Protein AF-A0A969HEK9-F1 (afdb_monomer_lite)

Radius of gyration: 22.17 Å; chains: 1; bounding box: 67×35×51 Å

Foldseek 3Di:
DDDADPVRVVVCVVPDDPPFDWDWDQDPVRDTDTDRPPDPPDQDFLVRCLVVPVVVQQPPKDFLVVLQVVLCVVLVHRDDSVVVVVCVVLVLWAFPQDDVPTTITRVSSSNSLSVLVSVVCVVVVNDCVPPDQADSNNGGDDDPCVVVVVVVVVVVVVVVVD

pLDDT: mean 80.6, std 15.95, range [41.06, 97.0]

Sequence (162 aa):
MPIVSLDQTKNLLTNLPTGVRIELTKLPSGEVAVLPVTTQEMPKTKAQIIAEEFANLTDKSISLSEASRKYSKELGVKIPHANFSRWATAGIIEVKGNDGFRLLVREADVAYCAKIYKEKFEQHGGNLRGVTLFDADGNPYQMKYPDLAERKRESRRRKKQN

Secondary structure (DSSP, 8-state):
-PPPPHHHHHHHHHS--TT--EEEEE-TTS-EEEEE----PPPPPHHHHHHHH-GGGTT-EEEHHHHHHHHHHHHSS---HHHHHHHHHTTSS-EEEEETTEEEEEHHHHHHHHHHHHHHHHHTTT--TT---B-TTSSBPPPS-HHHHHHHHHHHHHTTT-

Structure (mmCIF, N/CA/C/O backbone):
data_AF-A0A969HEK9-F1
#
_entry.id   AF-A0A969HEK9-F1
#
loop_
_atom_site.group_PDB
_atom_site.id
_atom_site.type_symbol
_atom_site.label_atom_id
_atom_site.label_alt_id
_atom_site.label_comp_id
_atom_site.label_asym_id
_atom_site.label_entity_id
_atom_site.label_seq_id
_atom_site.pdbx_PDB_ins_code
_atom_site.Cartn_x
_atom_site.Cartn_y
_atom_site.Cartn_z
_atom_site.occupancy
_atom_site.B_iso_or_equiv
_atom_site.auth_seq_id
_atom_site.auth_comp_id
_atom_site.auth_asym_id
_atom_site.auth_atom_id
_atom_site.pdbx_PDB_model_num
ATOM 1 N N . MET A 1 1 ? -46.241 -8.052 7.320 1.00 42.50 1 MET A N 1
ATOM 2 C CA . MET A 1 1 ? -44.921 -8.195 7.971 1.00 42.50 1 MET A CA 1
ATOM 3 C C . MET A 1 1 ? -44.906 -9.527 8.701 1.00 42.50 1 MET A C 1
ATOM 5 O O . MET A 1 1 ? -45.914 -9.822 9.334 1.00 42.50 1 MET A O 1
ATOM 9 N N . PRO A 1 2 ? -43.867 -10.364 8.560 1.00 41.06 2 PRO A N 1
ATOM 10 C CA . PRO A 1 2 ? -43.821 -11.647 9.252 1.00 41.06 2 PRO A CA 1
ATOM 11 C C . PRO A 1 2 ? -43.614 -11.416 10.754 1.00 41.06 2 PRO A C 1
ATOM 13 O O . PRO A 1 2 ? -42.650 -10.770 11.158 1.00 41.06 2 PRO A O 1
ATOM 16 N N . ILE A 1 3 ? -44.544 -11.915 11.566 1.00 49.56 3 ILE A N 1
ATOM 17 C CA . ILE A 1 3 ? -44.463 -11.896 13.029 1.00 49.56 3 ILE A CA 1
ATOM 18 C C . ILE A 1 3 ? -43.655 -13.130 13.433 1.00 49.56 3 ILE A C 1
ATOM 20 O O . ILE A 1 3 ? -44.044 -14.256 13.129 1.00 49.56 3 ILE A O 1
ATOM 24 N N . VAL A 1 4 ? -42.501 -12.911 14.055 1.00 54.31 4 VAL A N 1
ATOM 25 C CA . VAL A 1 4 ? -41.553 -13.967 14.432 1.00 54.31 4 VAL A CA 1
ATOM 26 C C . VAL A 1 4 ? -41.858 -14.393 15.871 1.00 54.31 4 VAL A C 1
ATOM 28 O O . VAL A 1 4 ? -41.984 -13.540 16.748 1.00 54.31 4 VAL A O 1
ATOM 31 N N . SER A 1 5 ? -42.016 -15.694 16.130 1.00 62.66 5 SER A N 1
ATOM 32 C CA . SER A 1 5 ? -42.373 -16.198 17.466 1.00 62.66 5 SER A CA 1
ATOM 33 C C . SER A 1 5 ? -41.217 -16.067 18.472 1.00 62.66 5 SER A C 1
ATOM 35 O O . SER A 1 5 ? -40.050 -15.928 18.101 1.00 62.66 5 SER A O 1
ATOM 37 N N . LEU A 1 6 ? -41.519 -16.136 19.772 1.00 58.75 6 LEU A N 1
ATOM 38 C CA . LEU A 1 6 ? -40.533 -15.959 20.850 1.00 58.75 6 LEU A CA 1
ATOM 39 C C . LEU A 1 6 ? -39.444 -17.057 20.874 1.00 58.75 6 LEU A C 1
ATOM 41 O O . LEU A 1 6 ? -38.309 -16.813 21.280 1.00 58.75 6 LEU A O 1
ATOM 45 N N . ASP A 1 7 ? -39.764 -18.255 20.384 1.00 60.00 7 ASP A N 1
ATOM 46 C CA . ASP A 1 7 ? -38.784 -19.335 20.214 1.00 60.00 7 ASP A CA 1
ATOM 47 C C . ASP A 1 7 ? -37.915 -19.137 18.966 1.00 60.00 7 ASP A C 1
ATOM 49 O O . ASP A 1 7 ? -36.728 -19.472 18.964 1.00 60.00 7 ASP A O 1
ATOM 53 N N . GLN A 1 8 ? -38.468 -18.520 17.919 1.00 57.06 8 GLN A N 1
ATOM 54 C CA . GLN A 1 8 ? -37.704 -18.137 16.734 1.00 57.06 8 GLN A CA 1
ATOM 55 C C . GLN A 1 8 ? -36.714 -17.007 17.051 1.00 57.06 8 GLN A C 1
ATOM 57 O O . GLN A 1 8 ? -35.578 -17.052 16.584 1.00 57.06 8 GLN A O 1
ATOM 62 N N . THR A 1 9 ? -37.078 -16.037 17.897 1.00 60.94 9 THR A N 1
ATOM 63 C CA . THR A 1 9 ? -36.147 -14.979 18.330 1.00 60.94 9 THR A CA 1
ATOM 64 C C . THR A 1 9 ? -35.043 -15.505 19.242 1.00 60.94 9 THR A C 1
ATOM 66 O O . THR A 1 9 ? -33.894 -15.101 19.074 1.00 60.94 9 THR A O 1
ATOM 69 N N . LYS A 1 10 ? -35.331 -16.459 20.141 1.00 61.56 10 LYS A N 1
ATOM 70 C CA . LYS A 1 10 ? -34.284 -17.148 20.918 1.00 61.56 10 LYS A CA 1
ATOM 71 C C . LYS A 1 10 ? -33.286 -17.868 20.015 1.00 61.56 10 LYS A C 1
ATOM 73 O O . LYS A 1 10 ? -32.091 -17.677 20.199 1.00 61.56 10 LYS A O 1
ATOM 78 N N . ASN A 1 11 ? -33.763 -18.621 19.020 1.00 62.88 11 ASN A N 1
ATOM 79 C CA . ASN A 1 11 ? -32.894 -19.305 18.057 1.00 62.88 11 ASN A CA 1
ATOM 80 C C . ASN A 1 11 ? -32.101 -18.345 17.160 1.00 62.88 11 ASN A C 1
ATOM 82 O O . ASN A 1 11 ? -30.969 -18.653 16.794 1.00 62.88 11 ASN A O 1
ATOM 86 N N . LEU A 1 12 ? -32.657 -17.183 16.808 1.00 64.38 12 LEU A N 1
ATOM 87 C CA . LEU A 1 12 ? -31.913 -16.145 16.094 1.00 64.38 12 LEU A CA 1
ATOM 88 C C . LEU A 1 12 ? -30.808 -15.561 16.979 1.00 64.38 12 LEU A C 1
ATOM 90 O O . LEU A 1 12 ? -29.678 -15.441 16.526 1.00 64.38 12 LEU A O 1
ATOM 94 N N . LEU A 1 13 ? -31.101 -15.259 18.247 1.00 63.00 13 LEU A N 1
ATOM 95 C CA . LEU A 1 13 ? -30.125 -14.687 19.176 1.00 63.00 13 LEU A CA 1
ATOM 96 C C . LEU A 1 13 ? -28.987 -15.654 19.529 1.00 63.00 13 LEU A C 1
ATOM 98 O O . LEU A 1 13 ? -27.848 -15.216 19.676 1.00 63.00 13 LEU A O 1
ATOM 102 N N . THR A 1 14 ? -29.272 -16.952 19.654 1.00 63.31 14 THR A N 1
ATOM 103 C CA . THR A 1 14 ? -28.265 -17.969 20.000 1.00 63.31 14 THR A CA 1
ATOM 104 C C . THR A 1 14 ? -27.385 -18.388 18.825 1.00 63.31 14 THR A C 1
ATOM 106 O O . THR A 1 14 ? -26.252 -18.799 19.055 1.00 63.31 14 THR A O 1
ATOM 109 N N . ASN A 1 15 ? -27.865 -18.254 17.583 1.00 66.75 15 ASN A N 1
ATOM 110 C CA . ASN A 1 15 ? -27.113 -18.606 16.371 1.00 66.75 15 ASN A CA 1
ATOM 111 C C . ASN A 1 15 ? -26.508 -17.393 15.643 1.00 66.75 15 ASN A C 1
ATOM 113 O O . ASN A 1 15 ? -25.994 -17.538 14.532 1.00 66.75 15 ASN A O 1
ATOM 117 N N . LEU A 1 16 ? -26.559 -16.195 16.234 1.00 63.97 16 LEU A N 1
ATOM 118 C CA . LEU A 1 16 ? -25.894 -15.027 15.661 1.00 63.97 16 LEU A CA 1
ATOM 119 C C . LEU A 1 16 ? -24.372 -15.249 15.653 1.00 63.97 16 LEU A C 1
ATOM 121 O O . LEU A 1 16 ? -23.786 -15.518 16.706 1.00 63.97 16 LEU A O 1
ATOM 125 N N . PRO A 1 17 ? -23.704 -15.091 14.495 1.00 58.25 17 PRO A N 1
ATOM 126 C CA . PRO A 1 17 ? -22.254 -15.086 14.442 1.00 58.25 17 PRO A CA 1
ATOM 127 C C . PRO A 1 17 ? -21.698 -14.011 15.376 1.00 58.25 17 PRO A C 1
ATOM 129 O O . PRO A 1 17 ? -22.213 -12.890 15.451 1.00 58.25 17 PRO A O 1
ATOM 132 N N . THR A 1 18 ? -20.620 -14.340 16.081 1.00 54.47 18 THR A N 1
ATOM 133 C CA . THR A 1 18 ? -19.982 -13.426 17.027 1.00 54.47 18 THR A CA 1
ATOM 134 C C . THR A 1 18 ? -19.576 -12.129 16.319 1.00 54.47 18 THR A C 1
ATOM 136 O O . THR A 1 18 ? -18.687 -12.138 15.472 1.00 54.47 18 THR A O 1
ATOM 139 N N . GLY A 1 19 ? -20.211 -11.006 16.677 1.00 52.75 19 GLY A N 1
ATOM 140 C CA . GLY A 1 19 ? -19.928 -9.682 16.103 1.00 52.75 19 GLY A CA 1
ATOM 141 C C . GLY A 1 19 ? -21.021 -9.096 15.202 1.00 52.75 19 GLY A C 1
ATOM 142 O O . GLY A 1 19 ? -20.880 -7.953 14.770 1.00 52.75 19 GLY A O 1
ATOM 143 N N . VAL A 1 20 ? -22.118 -9.817 14.951 1.00 54.84 20 VAL A N 1
ATOM 144 C CA . VAL A 1 20 ? -23.266 -9.271 14.211 1.00 54.84 20 VAL A CA 1
ATOM 145 C C . VAL A 1 20 ? -24.049 -8.290 15.086 1.00 54.84 20 VAL A C 1
ATOM 147 O O . VAL A 1 20 ? -24.396 -8.589 16.230 1.00 54.84 20 VAL A O 1
ATOM 150 N N . ARG A 1 21 ? -24.322 -7.099 14.544 1.00 55.97 21 ARG A N 1
ATOM 151 C CA . ARG A 1 21 ? -25.180 -6.090 15.172 1.00 55.97 21 ARG A CA 1
ATOM 152 C C . ARG A 1 21 ? -26.609 -6.248 14.674 1.00 55.97 21 ARG A C 1
ATOM 154 O O . ARG A 1 21 ? -26.845 -6.418 13.482 1.00 55.97 21 ARG A O 1
ATOM 161 N N . ILE A 1 22 ? -27.546 -6.141 15.601 1.00 61.94 22 ILE A N 1
ATOM 162 C CA . ILE A 1 22 ? -28.975 -6.070 15.324 1.00 61.94 22 ILE A CA 1
ATOM 163 C C . ILE A 1 22 ? -29.493 -4.740 15.855 1.00 61.94 22 ILE A C 1
ATOM 165 O O . ILE A 1 22 ? -29.136 -4.331 16.962 1.00 61.94 22 ILE A O 1
ATOM 169 N N . GLU A 1 23 ? -30.310 -4.060 15.062 1.00 57.19 23 GLU A N 1
ATOM 170 C CA . GLU A 1 23 ? -31.044 -2.895 15.536 1.00 57.19 23 GLU A CA 1
ATOM 171 C C . GLU A 1 23 ? -32.376 -3.358 16.113 1.00 57.19 23 GLU A C 1
ATOM 173 O O . GLU A 1 23 ? -33.120 -4.120 15.491 1.00 57.19 23 GLU A O 1
ATOM 178 N N . LEU A 1 24 ? -32.642 -2.917 17.341 1.00 56.81 24 LEU A N 1
ATOM 179 C CA . LEU A 1 24 ? -33.881 -3.191 18.050 1.00 56.81 24 LEU A CA 1
ATOM 180 C C . LEU A 1 24 ? -34.716 -1.919 18.037 1.00 56.81 24 LEU A C 1
ATOM 182 O O . LEU A 1 24 ? -34.364 -0.932 18.684 1.00 56.81 24 LEU A O 1
ATOM 186 N N . THR A 1 25 ? -35.830 -1.942 17.313 1.00 61.28 25 THR A N 1
ATOM 187 C CA . THR A 1 25 ? -36.779 -0.827 17.294 1.00 61.28 25 THR A CA 1
ATOM 188 C C . THR A 1 25 ? -38.031 -1.226 18.057 1.00 61.28 25 THR A C 1
ATOM 190 O O . THR A 1 25 ? -38.615 -2.282 17.811 1.00 61.28 25 THR A O 1
ATOM 193 N N . LYS A 1 26 ? -38.449 -0.384 19.006 1.00 60.72 26 LYS A N 1
ATOM 194 C CA . LYS A 1 26 ? -39.669 -0.610 19.783 1.00 60.72 26 LYS A CA 1
ATOM 195 C C . LYS A 1 26 ? -40.860 -0.031 19.022 1.00 60.72 26 LYS A C 1
ATOM 197 O O . LYS A 1 26 ? -40.884 1.163 18.733 1.00 60.72 26 LYS A O 1
ATOM 202 N N . LEU A 1 27 ? -41.824 -0.878 18.682 1.00 71.19 27 LEU A N 1
ATOM 203 C CA . LEU A 1 27 ? -43.059 -0.479 18.017 1.00 71.19 27 LEU A CA 1
ATOM 204 C C . LEU A 1 27 ? -44.023 0.178 19.024 1.00 71.19 27 LEU A C 1
ATOM 206 O O . LEU A 1 27 ? -43.959 -0.121 20.221 1.00 71.19 27 LEU A O 1
ATOM 210 N N . PRO A 1 28 ? -44.962 1.030 18.564 1.00 65.69 28 PRO A N 1
ATOM 211 C CA . PRO A 1 28 ? -45.976 1.650 19.424 1.00 65.69 28 PRO A CA 1
ATOM 212 C C . PRO A 1 28 ? -46.871 0.630 20.147 1.00 65.69 28 PRO A C 1
ATOM 214 O O . PRO A 1 28 ? -47.432 0.936 21.193 1.00 65.69 28 PRO A O 1
ATOM 217 N N . SER A 1 29 ? -46.973 -0.590 19.608 1.00 69.19 29 SER A N 1
ATOM 218 C CA . SER A 1 29 ? -47.684 -1.732 20.194 1.00 69.19 29 SER A CA 1
ATOM 219 C C . SER A 1 29 ? -46.958 -2.382 21.38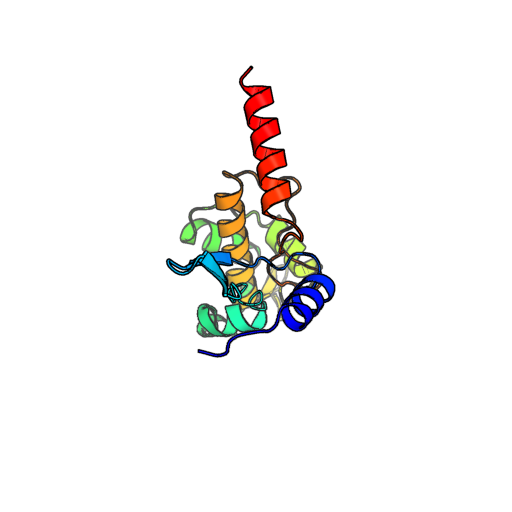0 1.00 69.19 29 SER A C 1
ATOM 221 O O . SER A 1 29 ? -47.505 -3.281 22.009 1.00 69.19 29 SER A O 1
ATOM 223 N N . GLY A 1 30 ? -45.729 -1.958 21.699 1.00 65.62 30 GLY A N 1
ATOM 224 C CA . GLY A 1 30 ? -44.897 -2.559 22.746 1.00 65.62 30 GLY A CA 1
ATOM 225 C C . GLY A 1 30 ? -44.039 -3.739 22.277 1.00 65.62 30 GLY A C 1
ATOM 226 O O . GLY A 1 30 ? -43.203 -4.215 23.044 1.00 65.62 30 GLY A O 1
ATOM 227 N N . GLU A 1 31 ? -44.190 -4.170 21.024 1.00 62.72 31 GLU A N 1
ATOM 228 C CA . GLU A 1 31 ? -43.376 -5.215 20.397 1.00 62.72 31 GLU A CA 1
ATOM 229 C C . GLU A 1 31 ? -41.982 -4.695 20.000 1.00 62.72 31 GLU A C 1
ATOM 231 O O . GLU A 1 31 ? -41.779 -3.499 19.773 1.00 62.72 31 GLU A O 1
ATOM 236 N N . VAL A 1 32 ? -41.001 -5.598 19.913 1.00 60.72 32 VAL A N 1
ATOM 237 C CA . VAL A 1 32 ? -39.626 -5.279 19.497 1.00 60.72 32 VAL A CA 1
ATOM 238 C C . VAL A 1 32 ? -39.380 -5.876 18.116 1.00 60.72 32 VAL A C 1
ATOM 240 O O . VAL A 1 32 ? -39.367 -7.095 17.960 1.00 60.72 32 VAL A O 1
ATOM 243 N N . ALA A 1 33 ? -39.166 -5.018 17.121 1.00 57.88 33 ALA A N 1
ATOM 244 C CA . ALA A 1 33 ? -38.741 -5.429 15.792 1.00 57.88 33 ALA A CA 1
ATOM 245 C C . ALA A 1 33 ? -37.214 -5.551 15.755 1.00 57.88 33 ALA A C 1
ATOM 247 O O . ALA A 1 33 ? -36.498 -4.639 16.175 1.00 57.88 33 ALA A O 1
ATOM 248 N N . VAL A 1 34 ? -36.728 -6.684 15.246 1.00 55.72 34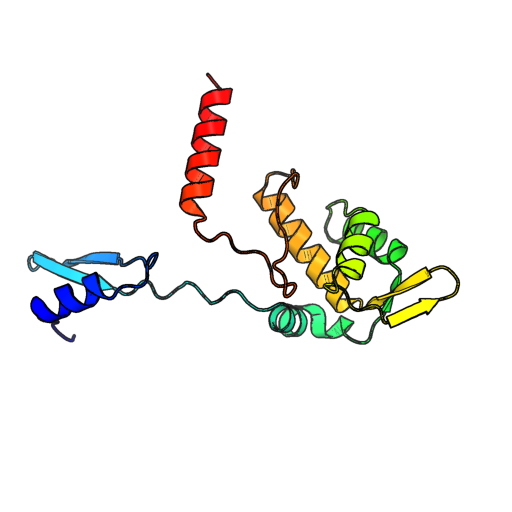 VAL A N 1
ATOM 249 C CA . VAL A 1 34 ? -35.307 -6.924 14.988 1.00 55.72 34 VAL A CA 1
ATOM 250 C C . VAL A 1 34 ? -35.065 -6.666 13.509 1.00 55.72 34 VAL A C 1
ATOM 252 O O . VAL A 1 34 ? -35.503 -7.451 12.667 1.00 55.72 34 VAL A O 1
ATOM 255 N N . LEU A 1 35 ? -34.388 -5.567 13.185 1.00 54.09 35 LEU A N 1
ATOM 256 C CA . LEU A 1 35 ? -33.932 -5.316 11.823 1.00 54.09 35 LEU A CA 1
ATOM 257 C C . LEU A 1 35 ? -32.511 -5.878 11.682 1.00 54.09 35 LEU A C 1
ATOM 259 O O . LEU A 1 35 ? -31.626 -5.508 12.466 1.00 54.09 35 LEU A O 1
ATOM 263 N N . PRO A 1 36 ? -32.256 -6.783 10.718 1.00 47.97 36 PRO A N 1
ATOM 264 C CA . PRO A 1 36 ? -30.890 -7.139 10.388 1.00 47.97 36 PRO A CA 1
ATOM 265 C C . PRO A 1 36 ? -30.212 -5.881 9.837 1.00 47.97 36 PRO A C 1
ATOM 267 O O . PRO A 1 36 ? -30.603 -5.369 8.790 1.00 47.97 36 PRO A O 1
ATOM 270 N N . VAL A 1 37 ? -29.199 -5.366 10.542 1.00 46.62 37 VAL A N 1
ATOM 271 C CA . VAL A 1 37 ? -28.313 -4.327 9.999 1.00 46.62 37 VAL A CA 1
ATOM 272 C C . VAL A 1 37 ? -27.426 -5.011 8.965 1.00 46.62 37 VAL A C 1
ATOM 274 O O . VAL A 1 37 ? -26.297 -5.424 9.230 1.00 46.62 37 VAL A O 1
ATOM 277 N N . THR A 1 38 ? -27.980 -5.231 7.778 1.00 49.66 38 THR A N 1
ATOM 278 C CA . THR A 1 38 ? -27.253 -5.782 6.640 1.00 49.66 38 THR A CA 1
ATOM 279 C C . THR A 1 38 ? -26.488 -4.650 5.979 1.00 49.66 38 THR A C 1
ATOM 281 O O . THR A 1 38 ? -26.930 -4.088 4.986 1.00 49.66 38 THR A O 1
ATOM 284 N N . THR A 1 39 ? -25.358 -4.253 6.556 1.00 45.22 39 THR A N 1
ATOM 285 C CA . THR A 1 39 ? -24.339 -3.473 5.833 1.00 45.22 39 THR A CA 1
ATOM 286 C C . THR A 1 39 ? -22.999 -3.563 6.558 1.00 45.22 39 THR A C 1
ATOM 288 O O . THR A 1 39 ? -22.431 -2.591 7.042 1.00 45.22 39 THR A O 1
ATOM 291 N N . GLN A 1 40 ? -22.449 -4.771 6.629 1.00 50.31 40 GLN A N 1
ATOM 292 C CA . GLN A 1 40 ? -21.035 -4.876 6.292 1.00 50.31 40 GLN A CA 1
ATOM 293 C C . GLN A 1 40 ? -21.017 -5.349 4.847 1.00 50.31 40 GLN A C 1
ATOM 295 O O . GLN A 1 40 ? -21.132 -6.544 4.583 1.00 50.31 40 GLN A O 1
ATOM 300 N N . GLU A 1 41 ? -20.983 -4.400 3.906 1.00 55.31 41 GLU A N 1
ATOM 301 C CA . GLU A 1 41 ? -20.516 -4.715 2.557 1.00 55.31 41 GLU A CA 1
ATOM 302 C C . GLU A 1 41 ? -19.210 -5.487 2.737 1.00 55.31 41 GLU A C 1
ATOM 304 O O . GLU A 1 41 ? -18.319 -5.032 3.464 1.00 55.31 41 GLU A O 1
ATOM 309 N N . MET A 1 42 ? -19.136 -6.701 2.188 1.00 59.38 42 MET A N 1
ATOM 310 C CA . MET A 1 42 ? -17.917 -7.490 2.308 1.00 59.38 42 MET A CA 1
ATOM 311 C C . MET A 1 42 ? -16.737 -6.626 1.844 1.00 59.38 42 MET A C 1
ATOM 313 O O . MET A 1 42 ? -16.895 -5.891 0.864 1.00 59.38 42 MET A O 1
ATOM 317 N N . PRO A 1 43 ? -15.575 -6.673 2.525 1.00 68.81 43 PRO A N 1
ATOM 318 C CA . PRO A 1 43 ? -14.384 -5.982 2.054 1.00 68.81 43 PRO A CA 1
ATOM 319 C C . PRO A 1 43 ? -14.186 -6.250 0.567 1.00 68.81 43 PRO A C 1
ATOM 321 O O . PRO A 1 43 ? -14.023 -7.405 0.168 1.00 68.81 43 PRO A O 1
ATOM 324 N N . LYS A 1 44 ? -14.195 -5.186 -0.243 1.00 82.19 44 LYS A N 1
ATOM 325 C CA . LYS A 1 44 ? -13.842 -5.310 -1.654 1.00 82.19 44 LYS A CA 1
ATOM 326 C C . LYS A 1 44 ? -12.442 -5.898 -1.746 1.00 82.19 44 LYS A C 1
ATOM 328 O O . LYS A 1 44 ? -11.518 -5.444 -1.064 1.00 82.19 44 LYS A O 1
ATOM 333 N N . THR A 1 45 ? -12.292 -6.916 -2.580 1.00 87.81 45 THR A N 1
ATOM 334 C CA . THR A 1 45 ? -10.989 -7.545 -2.793 1.00 87.81 45 THR A CA 1
ATOM 335 C C . THR A 1 45 ? -10.079 -6.618 -3.594 1.00 87.81 45 THR A C 1
ATOM 337 O O . THR A 1 45 ? -10.546 -5.738 -4.324 1.00 87.81 45 THR A O 1
ATOM 340 N N . LYS A 1 46 ? -8.761 -6.837 -3.512 1.00 90.25 46 LYS A N 1
ATOM 341 C CA . LYS A 1 46 ? -7.759 -6.129 -4.323 1.00 90.25 46 LYS A CA 1
ATOM 342 C C . LYS A 1 46 ? -8.162 -6.112 -5.803 1.00 90.25 46 LYS A C 1
ATOM 344 O O . LYS A 1 46 ? -8.138 -5.063 -6.442 1.00 90.25 46 LYS A O 1
ATOM 349 N N . ALA A 1 47 ? -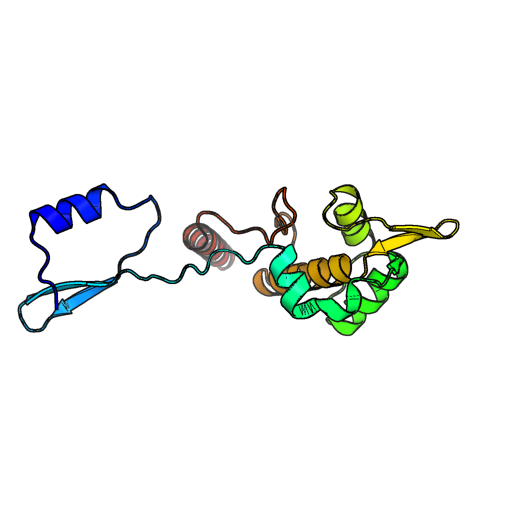8.554 -7.270 -6.336 1.00 88.50 47 ALA A N 1
ATOM 350 C CA . ALA A 1 47 ? -8.926 -7.420 -7.740 1.00 88.50 47 ALA A CA 1
ATOM 351 C C . ALA A 1 47 ? -10.148 -6.568 -8.119 1.00 88.50 47 ALA A C 1
ATOM 353 O O . ALA A 1 47 ? -10.137 -5.938 -9.173 1.00 88.50 47 ALA A O 1
ATOM 354 N N . GLN A 1 48 ? -11.165 -6.505 -7.252 1.00 89.44 48 GLN A N 1
ATOM 355 C CA . GLN A 1 48 ? -12.357 -5.680 -7.476 1.00 89.44 48 GLN A CA 1
ATOM 356 C C . GLN A 1 48 ? -12.009 -4.191 -7.498 1.00 89.44 48 GLN A C 1
ATOM 358 O O . GLN A 1 48 ? -12.377 -3.495 -8.437 1.00 89.44 48 GLN A O 1
ATOM 363 N N . ILE A 1 49 ? -11.229 -3.713 -6.522 1.00 89.62 49 ILE A N 1
ATOM 364 C CA . ILE A 1 49 ? -10.833 -2.297 -6.452 1.00 89.62 49 ILE A CA 1
ATOM 365 C C . ILE A 1 49 ? -10.005 -1.907 -7.685 1.00 89.62 49 ILE A C 1
ATOM 367 O O . ILE A 1 49 ? -10.210 -0.844 -8.267 1.00 89.62 49 ILE A O 1
ATOM 371 N N . ILE A 1 50 ? -9.093 -2.781 -8.120 1.00 90.81 50 ILE A N 1
ATOM 372 C CA . ILE A 1 50 ? -8.294 -2.545 -9.327 1.00 90.81 50 ILE A CA 1
ATOM 373 C C . ILE A 1 50 ? -9.165 -2.511 -10.583 1.00 90.81 50 ILE A C 1
ATOM 375 O O . ILE A 1 50 ? -8.966 -1.636 -11.422 1.00 90.81 50 ILE A O 1
ATOM 379 N N . ALA A 1 51 ? -10.118 -3.432 -10.717 1.00 91.44 51 ALA A N 1
ATOM 380 C CA . ALA A 1 51 ? -11.010 -3.476 -11.870 1.00 91.44 51 ALA A CA 1
ATOM 381 C C . ALA A 1 51 ? -11.944 -2.256 -11.939 1.00 91.44 51 ALA A C 1
ATOM 383 O O . ALA A 1 51 ? -12.209 -1.759 -13.028 1.00 91.44 51 ALA A O 1
ATOM 384 N N . GLU A 1 52 ? -12.414 -1.757 -10.795 1.00 91.38 52 GLU A N 1
ATOM 385 C CA . GLU A 1 52 ? -13.322 -0.608 -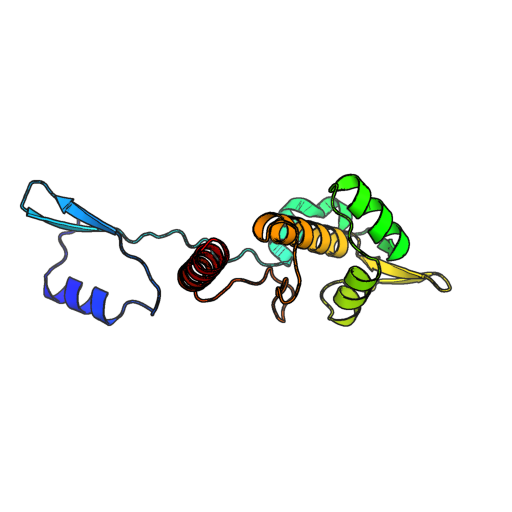10.734 1.00 91.38 52 GLU A CA 1
ATOM 386 C C . GLU A 1 52 ? -12.602 0.726 -10.974 1.00 91.38 52 GLU A C 1
ATOM 388 O O . GLU A 1 52 ? -13.103 1.575 -11.709 1.00 91.38 52 GLU A O 1
ATOM 393 N N . GLU A 1 53 ? -11.424 0.927 -10.376 1.00 91.44 53 GLU A N 1
ATOM 394 C CA . GLU A 1 53 ? -10.795 2.257 -10.319 1.00 91.44 53 GLU A CA 1
ATOM 395 C C . GLU A 1 53 ? -9.515 2.386 -11.146 1.00 91.44 53 GLU A C 1
ATOM 397 O O . GLU A 1 53 ? -9.147 3.484 -11.567 1.00 91.44 53 GLU A O 1
ATOM 402 N N . PHE A 1 54 ? -8.824 1.273 -11.397 1.00 92.69 54 PHE A N 1
ATOM 403 C CA . PHE A 1 54 ? -7.488 1.267 -11.998 1.00 92.69 54 PHE A CA 1
ATOM 404 C C . PHE A 1 54 ? -7.400 0.412 -13.265 1.00 92.69 54 PHE A C 1
ATOM 406 O O . PHE A 1 54 ? -6.296 0.091 -13.714 1.00 92.69 54 PHE A O 1
ATOM 413 N N . ALA A 1 55 ? -8.539 0.094 -13.891 1.00 91.00 55 ALA A N 1
ATOM 414 C CA . ALA A 1 55 ? -8.599 -0.693 -15.125 1.00 91.00 55 ALA A CA 1
ATOM 415 C C . ALA A 1 55 ? -7.664 -0.143 -16.216 1.00 91.00 55 ALA A C 1
ATOM 417 O O . ALA A 1 55 ? -6.918 -0.896 -16.839 1.00 91.00 55 ALA A O 1
ATOM 418 N N . ASN A 1 56 ? -7.604 1.184 -16.361 1.00 91.31 56 ASN A N 1
ATOM 419 C CA . ASN A 1 56 ? -6.793 1.887 -17.365 1.00 91.31 56 ASN A CA 1
ATOM 420 C C . ASN A 1 56 ? -5.266 1.778 -17.158 1.00 91.31 56 ASN A C 1
ATOM 422 O O . ASN A 1 56 ? -4.487 2.262 -17.985 1.00 91.31 56 ASN A O 1
ATOM 426 N N . LEU A 1 57 ? -4.823 1.215 -16.032 1.00 91.56 57 LEU A N 1
ATOM 427 C CA . LEU A 1 57 ? -3.413 1.081 -15.652 1.00 91.56 57 LEU A CA 1
ATOM 428 C C . LEU A 1 57 ? -2.940 -0.378 -15.669 1.00 91.56 57 LEU A C 1
ATOM 430 O O . LEU A 1 57 ? -1.797 -0.660 -15.313 1.00 91.56 57 LEU A O 1
ATOM 434 N N . THR A 1 58 ? -3.812 -1.317 -16.041 1.00 87.00 58 THR A N 1
ATOM 435 C CA . THR A 1 58 ? -3.544 -2.757 -15.926 1.00 87.00 58 THR A CA 1
ATOM 436 C C . THR A 1 58 ? -2.397 -3.236 -16.811 1.00 87.00 58 THR A C 1
ATOM 438 O O . THR A 1 58 ? -1.616 -4.066 -16.343 1.00 87.00 58 THR A O 1
ATOM 441 N N . ASP A 1 59 ? -2.245 -2.653 -18.000 1.00 91.31 59 ASP A N 1
ATOM 442 C CA . ASP A 1 59 ? -1.194 -2.986 -18.973 1.00 91.31 59 ASP A CA 1
ATOM 443 C C . ASP A 1 59 ? 0.074 -2.132 -18.835 1.00 91.31 59 ASP A C 1
ATOM 445 O O . ASP A 1 59 ? 1.042 -2.310 -19.574 1.00 91.31 59 ASP A O 1
ATOM 449 N N . LYS A 1 60 ? 0.092 -1.183 -17.895 1.00 95.25 60 LYS A N 1
ATOM 450 C CA . LYS A 1 60 ? 1.214 -0.260 -17.728 1.00 95.25 60 LYS A CA 1
ATOM 451 C C . LYS A 1 60 ? 2.197 -0.768 -16.685 1.00 95.25 60 LYS A C 1
ATOM 453 O O . LYS A 1 60 ? 1.819 -1.327 -15.652 1.00 95.25 60 LYS A O 1
ATOM 458 N N . SER A 1 61 ? 3.476 -0.516 -16.940 1.00 95.94 61 SER A N 1
ATOM 459 C CA . SER A 1 61 ? 4.559 -0.735 -15.986 1.00 95.94 61 SER A CA 1
ATOM 460 C C . SER A 1 61 ? 5.206 0.585 -15.595 1.00 95.94 61 SER A C 1
ATOM 462 O O . SER A 1 61 ? 5.392 1.462 -16.436 1.00 95.94 61 SER A O 1
ATOM 464 N N . ILE A 1 62 ? 5.598 0.702 -14.333 1.00 96.50 62 ILE A N 1
ATOM 465 C CA . ILE A 1 62 ? 6.277 1.876 -13.788 1.00 96.50 62 ILE A CA 1
ATOM 466 C C . ILE A 1 62 ? 7.445 1.428 -12.909 1.00 96.50 62 ILE A C 1
ATOM 468 O O . ILE A 1 62 ? 7.381 0.374 -12.273 1.00 96.50 62 ILE A O 1
ATOM 472 N N . SER A 1 63 ? 8.523 2.212 -12.848 1.00 96.75 63 SER A N 1
ATOM 473 C CA . SER A 1 63 ? 9.592 1.938 -11.883 1.00 96.75 63 SER A CA 1
ATOM 474 C C . SER A 1 63 ? 9.193 2.370 -10.468 1.00 96.75 63 SER A C 1
ATOM 476 O O . SER A 1 63 ? 8.449 3.335 -10.280 1.00 96.75 63 SER A O 1
ATOM 478 N N . LEU A 1 64 ? 9.742 1.722 -9.437 1.00 95.12 64 LEU A N 1
ATOM 479 C CA . LEU A 1 64 ? 9.475 2.094 -8.035 1.00 95.12 64 LEU A CA 1
ATOM 480 C C . LEU A 1 64 ? 9.817 3.569 -7.724 1.00 95.12 64 LEU A C 1
ATOM 482 O O . LEU A 1 64 ? 9.126 4.241 -6.952 1.00 95.12 64 LEU A O 1
ATOM 486 N N . SER A 1 65 ? 10.879 4.094 -8.342 1.00 94.38 65 SER A N 1
ATOM 487 C CA . SER A 1 65 ? 11.321 5.487 -8.188 1.00 94.38 65 SER A CA 1
ATOM 488 C C . SER A 1 65 ? 10.387 6.488 -8.861 1.00 94.38 65 SER A C 1
ATOM 490 O O . SER A 1 65 ? 10.226 7.610 -8.374 1.00 94.38 65 SER A O 1
ATOM 492 N N . GLU A 1 66 ? 9.794 6.126 -9.996 1.00 95.50 66 GLU A N 1
ATOM 493 C CA . GLU A 1 66 ? 8.766 6.939 -10.653 1.00 95.50 66 GLU A CA 1
ATOM 494 C C . GLU A 1 66 ? 7.446 6.857 -9.896 1.00 95.50 66 GLU A C 1
ATOM 496 O O . GLU A 1 66 ? 6.853 7.897 -9.628 1.00 95.50 66 GLU A O 1
ATOM 501 N N . ALA A 1 67 ? 7.048 5.664 -9.450 1.00 95.88 67 ALA A N 1
ATOM 502 C CA . ALA A 1 67 ? 5.870 5.448 -8.618 1.00 95.88 67 ALA A CA 1
ATOM 503 C C . ALA A 1 67 ? 5.889 6.330 -7.364 1.00 95.88 67 ALA A C 1
ATOM 505 O O . ALA A 1 67 ? 4.940 7.069 -7.105 1.00 95.88 67 ALA A O 1
ATOM 506 N N . SER A 1 68 ? 7.001 6.328 -6.621 1.00 96.38 68 SER A N 1
ATOM 507 C CA . SER A 1 68 ? 7.138 7.162 -5.424 1.00 96.38 68 SER A CA 1
ATOM 508 C C . SER A 1 68 ? 6.974 8.650 -5.725 1.00 96.38 68 SER A C 1
ATOM 510 O O . SER A 1 68 ? 6.293 9.342 -4.972 1.00 96.38 68 SER A O 1
ATOM 512 N N . ARG A 1 69 ? 7.522 9.148 -6.838 1.00 96.31 69 ARG A N 1
ATOM 513 C CA . ARG A 1 69 ? 7.389 10.558 -7.236 1.00 96.31 69 ARG A CA 1
ATOM 514 C C . ARG A 1 69 ? 5.976 10.897 -7.704 1.00 96.31 69 ARG A C 1
ATOM 516 O O . ARG A 1 69 ? 5.404 11.873 -7.222 1.00 96.31 69 ARG A O 1
ATOM 523 N N . LYS A 1 70 ? 5.424 10.087 -8.608 1.00 96.88 70 LYS A N 1
ATOM 524 C CA . LYS A 1 70 ? 4.103 10.272 -9.212 1.00 96.88 70 LYS A CA 1
ATOM 525 C C . LYS A 1 70 ? 3.014 10.278 -8.144 1.00 96.88 70 LYS A C 1
ATOM 527 O O . LYS A 1 70 ? 2.373 11.303 -7.928 1.00 96.88 70 LYS A O 1
ATOM 532 N N . TYR A 1 71 ? 2.892 9.186 -7.394 1.00 95.94 71 TYR A N 1
ATOM 533 C CA . TYR A 1 71 ? 1.811 9.033 -6.425 1.00 95.94 71 TYR A CA 1
ATOM 534 C C . TYR A 1 71 ? 1.988 9.920 -5.192 1.00 95.94 71 TYR A C 1
ATOM 536 O O . TYR A 1 71 ? 0.988 10.373 -4.644 1.00 95.94 71 TYR A O 1
ATOM 544 N N . SER A 1 72 ? 3.221 10.261 -4.786 1.00 93.81 72 SER A N 1
ATOM 545 C CA . SER A 1 72 ? 3.391 11.254 -3.712 1.00 93.81 72 SER A CA 1
ATOM 546 C C . SER A 1 72 ? 2.893 12.643 -4.112 1.00 93.81 72 SER A C 1
ATOM 548 O O . SER A 1 72 ? 2.369 13.369 -3.270 1.00 93.81 72 SER A O 1
ATOM 550 N N . LYS A 1 73 ? 3.062 13.020 -5.388 1.00 95.44 73 LYS A N 1
ATOM 551 C CA . LYS A 1 73 ? 2.606 14.309 -5.919 1.00 95.44 73 LYS A CA 1
ATOM 552 C C . LYS A 1 73 ? 1.093 14.323 -6.132 1.00 95.44 73 LYS A C 1
ATOM 554 O O . LYS A 1 73 ? 0.438 15.257 -5.690 1.00 95.44 73 LYS A O 1
ATOM 559 N N . GLU A 1 74 ? 0.552 13.298 -6.786 1.00 94.12 74 GLU A N 1
ATOM 560 C CA . GLU A 1 74 ? -0.876 13.208 -7.125 1.00 94.12 74 GLU A CA 1
ATOM 561 C C . GLU A 1 74 ? -1.765 13.102 -5.884 1.00 94.12 74 GLU A C 1
ATOM 563 O O . GLU A 1 74 ? -2.810 13.741 -5.807 1.00 94.12 74 GLU A O 1
ATOM 568 N N . LEU A 1 75 ? -1.340 12.324 -4.885 1.00 92.50 75 LEU A N 1
ATOM 569 C CA . LEU A 1 75 ? -2.140 12.082 -3.686 1.00 92.50 75 LEU A CA 1
ATOM 570 C C . LEU A 1 75 ? -1.913 13.113 -2.577 1.00 92.50 75 LEU A C 1
ATOM 572 O O . LEU A 1 75 ? -2.679 13.119 -1.612 1.00 92.50 75 LEU A O 1
ATOM 576 N N . GLY A 1 76 ? -0.879 13.953 -2.695 1.00 92.81 76 GLY A N 1
ATOM 577 C CA . GLY A 1 76 ? -0.488 14.933 -1.677 1.00 92.81 76 GLY A CA 1
ATOM 578 C C . GLY A 1 76 ? 0.102 14.319 -0.401 1.00 92.81 76 GLY A C 1
ATOM 579 O O . GLY A 1 76 ? 0.337 15.030 0.573 1.00 92.81 76 GLY A O 1
ATOM 580 N N . VAL A 1 77 ? 0.359 13.007 -0.386 1.00 92.06 77 VAL A N 1
ATOM 581 C CA . VAL A 1 77 ? 0.929 12.278 0.754 1.00 92.06 77 VAL A CA 1
ATOM 582 C C . VAL A 1 77 ? 2.263 11.679 0.340 1.00 92.06 77 VAL A C 1
ATOM 584 O O . VAL A 1 77 ? 2.341 10.950 -0.639 1.00 92.06 77 VAL A O 1
ATOM 587 N N . LYS A 1 78 ? 3.327 11.930 1.108 1.00 94.31 78 LYS A N 1
ATOM 588 C CA . LYS A 1 78 ? 4.648 11.354 0.827 1.00 94.31 78 LYS A CA 1
ATOM 589 C C . LYS A 1 78 ? 4.626 9.836 1.028 1.00 94.31 78 LYS A C 1
ATOM 591 O O . LYS A 1 78 ? 4.513 9.364 2.161 1.00 94.31 78 LYS A O 1
ATOM 596 N N . ILE A 1 79 ? 4.827 9.084 -0.055 1.00 94.94 79 ILE A N 1
ATOM 597 C CA . ILE A 1 79 ? 4.964 7.625 -0.039 1.00 94.94 79 ILE A CA 1
ATOM 598 C C . ILE A 1 79 ? 6.421 7.262 -0.364 1.00 94.94 79 ILE A C 1
ATOM 600 O O . ILE A 1 79 ? 6.853 7.387 -1.515 1.00 94.94 79 ILE A O 1
ATOM 604 N N . PRO A 1 80 ? 7.215 6.830 0.634 1.00 93.50 80 PRO A N 1
ATOM 605 C CA . PRO A 1 80 ? 8.607 6.452 0.424 1.00 93.50 80 PRO A CA 1
ATOM 606 C C . PRO A 1 80 ? 8.767 5.297 -0.568 1.00 93.50 80 PRO A C 1
ATOM 608 O O . PRO A 1 80 ? 8.028 4.316 -0.509 1.00 93.50 80 PRO A O 1
ATOM 611 N N . HIS A 1 81 ? 9.819 5.353 -1.388 1.00 93.44 81 HIS A N 1
ATOM 612 C CA . HIS A 1 81 ? 10.245 4.255 -2.267 1.00 93.44 81 HIS A CA 1
ATOM 613 C C . HIS A 1 81 ? 10.310 2.895 -1.546 1.00 93.44 81 HIS A C 1
ATOM 615 O O . HIS A 1 81 ? 9.883 1.873 -2.078 1.00 93.44 81 HIS A O 1
ATOM 621 N N . ALA A 1 82 ? 10.792 2.888 -0.298 1.00 94.44 82 ALA A N 1
ATOM 622 C CA . ALA A 1 82 ? 10.894 1.683 0.522 1.00 94.44 82 ALA A CA 1
ATOM 623 C C . ALA A 1 82 ? 9.543 0.979 0.753 1.00 94.44 82 ALA A C 1
ATOM 625 O O . ALA A 1 82 ? 9.522 -0.242 0.883 1.00 94.44 82 ALA A O 1
ATOM 626 N N . ASN A 1 83 ? 8.420 1.708 0.776 1.00 95.06 83 ASN A N 1
ATOM 627 C CA . ASN A 1 83 ? 7.099 1.092 0.919 1.00 95.06 83 ASN A CA 1
ATOM 628 C C . ASN A 1 83 ? 6.726 0.303 -0.335 1.00 95.06 83 ASN A C 1
ATOM 630 O O . ASN A 1 83 ? 6.338 -0.854 -0.220 1.00 95.06 83 ASN A O 1
ATOM 634 N N . PHE A 1 84 ? 6.931 0.880 -1.522 1.00 96.25 84 PHE A N 1
ATOM 635 C CA . PHE A 1 84 ? 6.682 0.174 -2.780 1.00 96.25 84 PHE A CA 1
ATOM 636 C C . PHE A 1 84 ? 7.578 -1.056 -2.931 1.00 96.25 84 PHE A C 1
ATOM 638 O O . PHE A 1 84 ? 7.096 -2.116 -3.315 1.00 96.25 84 PHE A O 1
ATOM 645 N N . SER A 1 85 ? 8.856 -0.948 -2.551 1.00 95.00 85 SER A N 1
ATOM 646 C CA . SER A 1 85 ? 9.759 -2.104 -2.522 1.00 95.00 85 SER A CA 1
ATOM 647 C C . SER A 1 85 ? 9.243 -3.207 -1.593 1.00 95.00 85 SER A C 1
ATOM 649 O O . SER A 1 85 ? 9.202 -4.361 -2.004 1.00 95.00 85 SER A O 1
ATOM 651 N N . ARG A 1 86 ? 8.782 -2.868 -0.381 1.00 94.75 86 ARG A N 1
ATOM 652 C CA . ARG A 1 86 ? 8.207 -3.846 0.558 1.00 94.75 86 ARG A CA 1
ATOM 653 C C . ARG A 1 86 ? 6.949 -4.512 0.012 1.00 94.75 86 ARG A C 1
ATOM 655 O O . ARG A 1 86 ? 6.801 -5.717 0.165 1.00 94.75 86 ARG A O 1
ATOM 662 N N . TRP A 1 87 ? 6.058 -3.753 -0.620 1.00 95.75 87 TRP A N 1
ATOM 663 C CA . TRP A 1 87 ? 4.837 -4.301 -1.214 1.00 95.75 87 TRP A CA 1
ATOM 664 C C . TRP A 1 87 ? 5.126 -5.206 -2.412 1.00 95.75 87 TRP A C 1
ATOM 666 O O . TRP A 1 87 ? 4.461 -6.225 -2.565 1.00 95.75 87 TRP A O 1
ATOM 676 N N . ALA A 1 88 ? 6.147 -4.889 -3.212 1.00 94.81 88 ALA A N 1
ATOM 677 C CA . ALA A 1 88 ? 6.620 -5.770 -4.276 1.00 94.81 88 ALA A CA 1
ATOM 678 C C . ALA A 1 88 ? 7.217 -7.070 -3.711 1.00 94.81 88 ALA A C 1
ATOM 680 O O . ALA A 1 88 ? 6.840 -8.154 -4.142 1.00 94.81 88 ALA A O 1
ATOM 681 N N . THR A 1 89 ? 8.081 -6.991 -2.691 1.00 93.81 89 THR A N 1
ATOM 682 C CA . THR A 1 89 ? 8.646 -8.185 -2.033 1.00 93.81 89 THR A CA 1
ATOM 683 C C . THR A 1 89 ? 7.576 -9.047 -1.360 1.00 93.81 89 THR A C 1
ATOM 685 O O . THR A 1 89 ? 7.700 -10.265 -1.337 1.00 93.81 89 THR A O 1
ATOM 688 N N . ALA A 1 90 ? 6.516 -8.430 -0.836 1.00 92.31 90 ALA A N 1
ATOM 689 C CA . ALA A 1 90 ? 5.378 -9.132 -0.249 1.00 92.31 90 ALA A CA 1
ATOM 690 C C . ALA A 1 90 ? 4.421 -9.746 -1.292 1.00 92.31 90 ALA A C 1
ATOM 692 O O . ALA A 1 90 ? 3.431 -10.353 -0.903 1.00 92.31 90 ALA A O 1
ATOM 693 N N . GLY A 1 91 ? 4.665 -9.564 -2.596 1.00 94.19 91 GLY A N 1
ATOM 694 C CA . GLY A 1 91 ? 3.789 -10.065 -3.662 1.00 94.19 91 GLY A CA 1
ATOM 695 C C . GLY A 1 91 ? 2.483 -9.282 -3.834 1.00 94.19 91 GLY A C 1
ATOM 696 O O . GLY A 1 91 ? 1.635 -9.663 -4.635 1.00 94.19 91 GLY A O 1
ATOM 697 N N . ILE A 1 92 ? 2.315 -8.163 -3.121 1.00 95.00 92 ILE A N 1
ATOM 698 C CA . ILE A 1 92 ? 1.136 -7.294 -3.245 1.00 95.00 92 ILE A CA 1
ATOM 699 C C . ILE A 1 92 ? 1.206 -6.507 -4.556 1.00 95.00 92 ILE A C 1
ATOM 701 O O . ILE A 1 92 ? 0.173 -6.224 -5.156 1.00 95.00 92 ILE A O 1
ATOM 705 N N . ILE A 1 93 ? 2.412 -6.164 -5.011 1.00 95.94 93 ILE A N 1
ATOM 706 C CA . ILE A 1 93 ? 2.645 -5.526 -6.307 1.00 95.94 93 ILE A CA 1
ATOM 707 C C . ILE A 1 93 ? 3.312 -6.528 -7.242 1.00 95.94 93 ILE A C 1
ATOM 709 O O . ILE A 1 93 ? 4.389 -7.039 -6.938 1.00 95.94 93 ILE A O 1
ATOM 713 N N . GLU A 1 94 ? 2.696 -6.762 -8.398 1.00 95.75 94 GLU A N 1
ATOM 714 C CA . GLU A 1 94 ? 3.239 -7.630 -9.435 1.00 95.75 94 GLU A CA 1
ATOM 715 C C . GLU A 1 94 ? 4.496 -7.011 -10.072 1.00 95.75 94 GLU A C 1
ATOM 717 O O . GLU A 1 94 ? 4.476 -5.894 -10.603 1.00 95.75 94 GLU A O 1
ATOM 722 N N . VAL A 1 95 ? 5.602 -7.756 -10.038 1.00 95.69 95 VAL A N 1
ATOM 723 C CA . VAL A 1 95 ? 6.852 -7.399 -10.716 1.00 95.69 95 VAL A CA 1
ATOM 724 C C . VAL A 1 95 ? 6.772 -7.866 -12.167 1.00 95.69 95 VAL A C 1
ATOM 726 O O . VAL A 1 95 ? 6.607 -9.054 -12.426 1.00 95.69 95 VAL A O 1
ATOM 729 N N . LYS A 1 96 ? 6.906 -6.935 -13.117 1.00 94.81 96 LYS A N 1
ATOM 730 C CA . LYS A 1 96 ? 6.880 -7.231 -14.560 1.00 94.81 96 LYS A CA 1
ATOM 731 C C . LYS A 1 96 ? 8.259 -7.563 -15.125 1.00 94.81 96 LYS A C 1
ATOM 733 O O . LYS A 1 96 ? 8.350 -8.232 -16.147 1.00 94.81 96 LYS A O 1
ATOM 738 N N . GLY A 1 97 ? 9.325 -7.117 -14.467 1.00 92.38 97 GLY A N 1
ATOM 739 C CA . GLY A 1 97 ? 10.696 -7.402 -14.872 1.00 92.38 97 GLY A CA 1
ATOM 740 C C . GLY A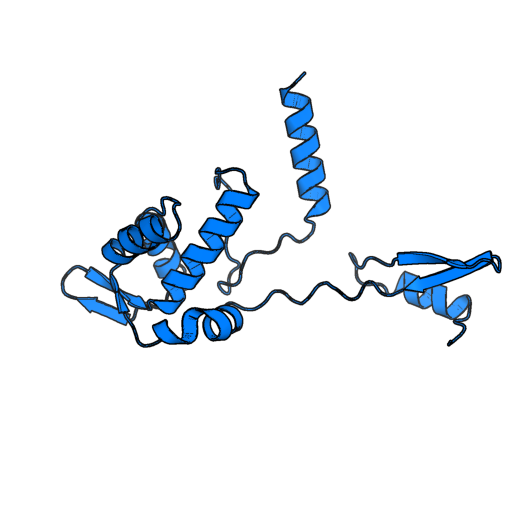 1 97 ? 11.655 -6.312 -14.424 1.00 92.38 97 GLY A C 1
ATOM 741 O O . GLY A 1 97 ? 11.357 -5.550 -13.504 1.00 92.38 97 GLY A O 1
ATOM 742 N N . ASN A 1 98 ? 12.795 -6.226 -15.105 1.00 92.81 98 ASN A N 1
ATOM 743 C CA . ASN A 1 98 ? 13.812 -5.210 -14.867 1.00 92.81 98 ASN A CA 1
ATOM 744 C C . ASN A 1 98 ? 14.117 -4.454 -16.161 1.00 92.81 98 ASN A C 1
ATOM 746 O O . ASN A 1 98 ? 14.221 -5.060 -17.224 1.00 92.81 98 ASN A O 1
ATOM 750 N N . ASP A 1 99 ? 14.319 -3.147 -16.043 1.00 89.94 99 ASP A N 1
ATOM 751 C CA . ASP A 1 99 ? 14.902 -2.288 -17.071 1.00 89.94 99 ASP A CA 1
ATOM 752 C C . ASP A 1 99 ? 16.267 -1.796 -16.570 1.00 89.94 99 ASP A C 1
ATOM 754 O O . ASP A 1 99 ? 16.377 -0.875 -15.749 1.00 89.94 99 ASP A O 1
ATOM 758 N N . GLY A 1 100 ? 17.319 -2.520 -16.961 1.00 90.50 100 GLY A N 1
ATOM 759 C CA . GLY A 1 100 ? 18.656 -2.377 -16.388 1.00 90.50 100 GLY A CA 1
ATOM 760 C C . GLY A 1 100 ? 18.642 -2.609 -14.873 1.00 90.50 100 GLY A C 1
ATOM 761 O O . GLY A 1 100 ? 18.341 -3.702 -14.399 1.00 90.50 100 GLY A O 1
ATOM 762 N N . PHE A 1 101 ? 18.946 -1.563 -14.103 1.00 87.12 101 PHE A N 1
ATOM 763 C CA . PHE A 1 101 ? 18.933 -1.596 -12.634 1.00 87.12 101 PHE A CA 1
ATOM 764 C C . PHE A 1 101 ? 17.572 -1.231 -12.017 1.00 87.12 101 PHE A C 1
ATOM 766 O O . PHE A 1 101 ? 17.445 -1.167 -10.793 1.00 87.12 101 PHE A O 1
ATOM 773 N N . ARG A 1 102 ? 16.559 -0.928 -12.836 1.00 90.62 102 ARG A N 1
ATOM 774 C CA . ARG A 1 102 ? 15.239 -0.496 -12.366 1.00 90.62 102 ARG A CA 1
ATOM 775 C C . ARG A 1 102 ? 14.281 -1.676 -12.344 1.00 90.62 102 ARG A C 1
ATOM 777 O O . ARG A 1 102 ? 14.028 -2.284 -13.375 1.00 90.62 102 ARG A O 1
ATOM 784 N N . LEU A 1 103 ? 13.690 -1.943 -11.184 1.00 91.88 103 LEU A N 1
ATOM 785 C CA . LEU A 1 103 ? 12.583 -2.888 -11.066 1.00 91.88 103 LEU A CA 1
ATOM 786 C C . LEU A 1 103 ? 11.318 -2.264 -11.668 1.00 91.88 103 LEU A C 1
ATOM 788 O O . LEU A 1 103 ? 10.866 -1.214 -11.196 1.00 91.88 103 LEU A O 1
ATOM 792 N N . LEU A 1 104 ? 10.762 -2.909 -12.691 1.00 96.06 104 LEU A N 1
ATOM 793 C CA . LEU A 1 104 ? 9.489 -2.546 -13.299 1.00 96.06 104 LEU A CA 1
ATOM 794 C C . LEU A 1 104 ? 8.361 -3.323 -12.632 1.00 96.06 104 LEU A C 1
ATOM 796 O O . LEU A 1 104 ? 8.372 -4.554 -12.558 1.00 96.06 104 LEU A O 1
ATOM 800 N N . VAL A 1 105 ? 7.360 -2.588 -12.169 1.00 96.50 105 VAL A N 1
ATOM 801 C CA . VAL A 1 105 ? 6.187 -3.132 -11.491 1.00 96.50 105 VAL A CA 1
ATOM 802 C C . VAL A 1 105 ? 4.908 -2.707 -12.193 1.00 96.50 105 VAL A C 1
ATOM 804 O O . VAL A 1 105 ? 4.879 -1.687 -12.883 1.00 96.50 105 VAL A O 1
ATOM 807 N N . ARG A 1 106 ? 3.840 -3.483 -12.022 1.00 96.81 106 ARG A N 1
ATOM 808 C CA . ARG A 1 106 ? 2.526 -3.183 -12.593 1.00 96.81 106 ARG A CA 1
ATOM 809 C C . ARG A 1 106 ? 1.936 -1.917 -11.977 1.00 96.81 106 ARG A C 1
ATOM 811 O O . ARG A 1 106 ? 1.776 -1.819 -10.762 1.00 96.81 106 ARG A O 1
ATOM 818 N N . GLU A 1 107 ? 1.572 -0.954 -12.817 1.00 97.00 107 GLU A N 1
ATOM 819 C CA . GLU A 1 107 ? 1.133 0.365 -12.359 1.00 97.00 107 GLU A CA 1
ATOM 820 C C . GLU A 1 107 ? -0.220 0.324 -11.632 1.00 97.00 107 GLU A C 1
ATOM 822 O O . GLU A 1 107 ? -0.391 1.033 -10.642 1.00 97.00 107 GLU A O 1
ATOM 827 N N . ALA A 1 108 ? -1.152 -0.535 -12.056 1.00 96.56 108 ALA A N 1
ATOM 828 C CA . ALA A 1 108 ? -2.443 -0.697 -11.381 1.00 96.56 108 ALA A CA 1
ATOM 829 C C . ALA A 1 108 ? -2.307 -1.127 -9.907 1.00 96.56 108 ALA A C 1
ATOM 831 O O . ALA A 1 108 ? -2.966 -0.565 -9.033 1.00 96.56 108 ALA A O 1
ATOM 832 N N . ASP A 1 109 ? -1.410 -2.074 -9.616 1.00 96.19 109 ASP A N 1
ATOM 833 C CA . ASP A 1 109 ? -1.148 -2.521 -8.244 1.00 96.19 109 ASP A CA 1
ATOM 834 C C . ASP A 1 109 ? -0.509 -1.409 -7.402 1.00 96.19 109 ASP A C 1
ATOM 836 O O . ASP A 1 109 ? -0.840 -1.226 -6.231 1.00 96.19 109 ASP A O 1
ATOM 840 N N . VAL A 1 110 ? 0.402 -0.640 -8.004 1.00 96.81 110 VAL A N 1
ATOM 841 C CA . VAL A 1 110 ? 1.031 0.521 -7.363 1.00 96.81 110 VAL A CA 1
ATOM 842 C C . VAL A 1 110 ? -0.019 1.573 -7.002 1.00 96.81 110 VAL A C 1
ATOM 844 O O . VAL A 1 110 ? 0.004 2.083 -5.880 1.00 96.81 110 VAL A O 1
ATOM 847 N N . ALA A 1 111 ? -0.935 1.882 -7.927 1.00 96.69 111 ALA A N 1
ATOM 848 C CA . ALA A 1 111 ? -2.016 2.844 -7.724 1.00 96.69 111 ALA A CA 1
ATOM 849 C C . ALA A 1 111 ? -2.933 2.418 -6.572 1.00 96.69 111 ALA A C 1
ATOM 851 O O . ALA A 1 111 ? -3.200 3.204 -5.659 1.00 96.69 111 ALA A O 1
ATOM 852 N N . TYR A 1 112 ? -3.327 1.143 -6.570 1.00 96.31 112 TYR A N 1
ATOM 853 C CA . TYR A 1 112 ? -4.094 0.534 -5.493 1.00 96.31 112 TYR A CA 1
ATOM 854 C C . TYR A 1 112 ? -3.382 0.673 -4.141 1.00 96.31 112 TYR A C 1
ATOM 856 O O . TYR A 1 112 ? -3.951 1.210 -3.187 1.00 96.31 112 TYR A O 1
ATOM 864 N N . CYS A 1 113 ? -2.111 0.274 -4.057 1.00 96.12 113 CYS A N 1
ATOM 865 C CA . CYS A 1 113 ? -1.356 0.365 -2.811 1.00 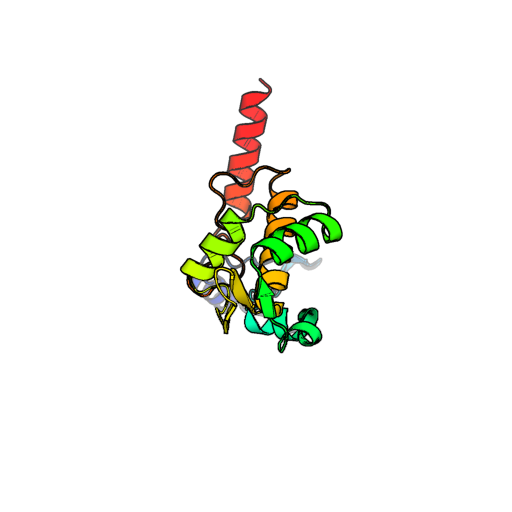96.12 113 CYS A CA 1
ATOM 866 C C . CYS A 1 113 ? -1.218 1.811 -2.314 1.00 96.12 113 CYS A C 1
ATOM 868 O O . CYS A 1 113 ? -1.320 2.074 -1.113 1.00 96.12 113 CYS A O 1
ATOM 870 N N . ALA A 1 114 ? -1.006 2.755 -3.233 1.00 96.69 114 ALA A N 1
ATOM 871 C CA . ALA A 1 114 ? -0.900 4.172 -2.921 1.00 96.69 114 ALA A CA 1
ATOM 872 C C . ALA A 1 114 ? -2.220 4.745 -2.379 1.00 96.69 114 ALA A C 1
ATOM 874 O O . ALA A 1 114 ? -2.201 5.485 -1.390 1.00 96.69 114 ALA A O 1
ATOM 875 N N . LYS A 1 115 ? -3.359 4.355 -2.967 1.00 95.56 115 LYS A N 1
ATOM 876 C CA . LYS A 1 115 ? -4.695 4.725 -2.487 1.00 95.56 115 LYS A CA 1
ATOM 877 C C . LYS A 1 115 ? -4.924 4.240 -1.054 1.00 95.56 115 LYS A C 1
ATOM 879 O O . LYS A 1 115 ? -5.198 5.055 -0.175 1.00 95.56 115 LYS A O 1
ATOM 884 N N . ILE A 1 116 ? -4.730 2.945 -0.793 1.00 94.69 116 ILE A N 1
ATOM 885 C CA . ILE A 1 116 ? -4.935 2.371 0.549 1.00 94.69 116 ILE A CA 1
ATOM 886 C C . ILE A 1 116 ? -3.991 3.009 1.573 1.00 94.69 116 ILE A C 1
ATOM 888 O O . ILE A 1 116 ? -4.386 3.295 2.705 1.00 94.69 116 ILE A O 1
ATOM 892 N N . TYR A 1 117 ? -2.744 3.287 1.184 1.00 95.25 117 TYR A N 1
ATOM 893 C CA . TYR A 1 117 ? -1.804 3.997 2.046 1.00 95.25 117 TYR A CA 1
ATOM 894 C C . TYR A 1 117 ? -2.322 5.381 2.442 1.00 95.25 117 TYR A C 1
ATOM 896 O O . TYR A 1 117 ? -2.271 5.720 3.625 1.00 95.25 117 TYR A O 1
ATOM 904 N N . LYS A 1 118 ? -2.831 6.167 1.483 1.00 94.75 118 LYS A N 1
ATOM 905 C CA . LYS A 1 118 ? -3.409 7.492 1.743 1.00 94.75 118 LYS A CA 1
ATOM 906 C C . LYS A 1 118 ? -4.588 7.402 2.709 1.00 94.75 118 LYS A C 1
ATOM 908 O O . LYS A 1 118 ? -4.582 8.088 3.727 1.00 94.75 118 LYS A O 1
ATOM 913 N N . GLU A 1 119 ? -5.547 6.521 2.437 1.00 91.81 119 GLU A N 1
ATOM 914 C CA . GLU A 1 119 ? -6.736 6.353 3.281 1.00 91.81 119 GLU A CA 1
ATOM 915 C C . GLU A 1 119 ? -6.355 6.010 4.724 1.00 91.81 119 GLU A C 1
ATOM 917 O O . GLU A 1 119 ? -6.831 6.626 5.677 1.00 91.81 119 GLU A O 1
ATOM 922 N N . LYS A 1 120 ? -5.432 5.059 4.907 1.00 90.75 120 LYS A N 1
ATOM 923 C CA . LYS A 1 120 ? -4.950 4.686 6.242 1.00 90.75 120 LYS A CA 1
ATOM 924 C C . LYS A 1 120 ? -4.152 5.816 6.889 1.00 90.75 120 LYS A C 1
ATOM 926 O O . LYS A 1 120 ? -4.237 5.998 8.103 1.00 90.75 120 LYS A O 1
ATOM 931 N N . PHE A 1 121 ? -3.371 6.566 6.115 1.00 90.38 121 PHE A N 1
ATOM 932 C CA . PHE A 1 121 ? -2.606 7.704 6.618 1.00 90.38 121 PHE A CA 1
ATOM 933 C C . PHE A 1 121 ? -3.539 8.769 7.201 1.00 90.38 121 PHE A C 1
ATOM 935 O O . PHE A 1 121 ? -3.315 9.225 8.322 1.00 90.38 121 PHE A O 1
ATOM 942 N N . GLU A 1 122 ? -4.616 9.099 6.491 1.00 88.75 122 GLU A N 1
ATOM 943 C CA . GLU A 1 122 ? -5.642 10.047 6.934 1.00 88.75 122 GLU A CA 1
ATOM 944 C C . GLU A 1 122 ? -6.407 9.521 8.158 1.00 88.75 122 GLU A C 1
ATOM 946 O O . GLU A 1 122 ? -6.486 10.213 9.176 1.00 88.75 122 GLU A O 1
ATOM 951 N N . GLN A 1 123 ? -6.854 8.259 8.132 1.00 86.12 123 GLN A N 1
ATOM 952 C CA . GLN A 1 123 ? -7.537 7.609 9.265 1.00 86.12 123 GLN A CA 1
ATOM 953 C C . GLN A 1 123 ? -6.703 7.620 10.556 1.00 86.12 123 GLN A C 1
ATOM 955 O O . GLN A 1 123 ? -7.238 7.695 11.664 1.00 86.12 123 GLN A O 1
ATOM 960 N N . HIS A 1 124 ? -5.379 7.538 10.429 1.00 85.25 124 HIS A N 1
ATOM 961 C CA . HIS A 1 124 ? -4.456 7.512 11.558 1.00 85.25 124 HIS A CA 1
ATOM 962 C C . HIS A 1 124 ? -3.813 8.873 11.869 1.00 85.25 124 HIS A C 1
ATOM 964 O O . HIS A 1 124 ? -2.862 8.933 12.654 1.00 85.25 124 HIS A O 1
ATOM 970 N N . GLY A 1 125 ? -4.329 9.969 11.301 1.00 84.50 125 GLY A N 1
ATOM 971 C CA . GLY A 1 125 ? -3.856 11.326 11.590 1.00 84.50 125 GLY A CA 1
ATOM 972 C C . GLY A 1 125 ? -2.392 11.548 11.204 1.00 84.50 125 GLY A C 1
ATOM 973 O O . GLY A 1 125 ? -1.644 12.199 11.929 1.00 84.50 125 GLY A O 1
ATOM 974 N N . GLY A 1 126 ? -1.961 10.937 10.103 1.00 86.19 126 GLY A N 1
ATOM 975 C CA . GLY A 1 126 ? -0.618 11.072 9.552 1.00 86.19 126 GLY A CA 1
ATOM 976 C C . GLY A 1 126 ? 0.457 10.187 10.187 1.00 86.19 126 GLY A C 1
ATOM 977 O O . GLY A 1 126 ? 1.642 10.356 9.898 1.00 86.19 126 GLY A O 1
ATOM 978 N N . ASN A 1 127 ? 0.084 9.226 11.041 1.00 84.81 127 ASN A N 1
ATOM 979 C CA . ASN A 1 127 ? 1.037 8.305 11.659 1.00 84.81 127 ASN A CA 1
ATOM 980 C C . ASN A 1 127 ? 0.666 6.833 11.435 1.00 84.81 127 ASN A C 1
ATOM 982 O O . ASN A 1 127 ? -0.190 6.276 12.116 1.00 84.81 127 ASN A O 1
ATOM 986 N N . LEU A 1 128 ? 1.394 6.180 10.527 1.00 87.00 128 LEU A N 1
ATOM 987 C CA . LEU A 1 128 ? 1.208 4.768 10.175 1.00 87.00 128 LEU A CA 1
ATOM 988 C C . LEU A 1 128 ? 2.119 3.795 10.941 1.00 87.00 128 LEU A C 1
ATOM 990 O O . LEU A 1 128 ? 2.212 2.618 10.590 1.00 87.00 128 LEU A O 1
ATOM 994 N N . ARG A 1 129 ? 2.825 4.243 11.988 1.00 86.12 129 ARG A N 1
ATOM 995 C CA . ARG A 1 129 ? 3.707 3.348 12.754 1.00 86.12 129 ARG A CA 1
ATOM 996 C C . ARG A 1 129 ? 2.897 2.237 13.430 1.00 86.12 129 ARG A C 1
ATOM 998 O O . ARG A 1 129 ? 1.991 2.513 14.212 1.00 86.12 129 ARG A O 1
ATOM 1005 N N . GLY A 1 130 ? 3.261 0.985 13.144 1.00 84.38 130 GLY A N 1
ATOM 1006 C CA . GLY A 1 130 ? 2.586 -0.203 13.680 1.00 84.38 130 GLY A CA 1
ATOM 1007 C C . GLY A 1 130 ? 1.201 -0.469 13.079 1.00 84.38 130 GLY A C 1
ATOM 1008 O O . GLY A 1 130 ? 0.442 -1.250 13.647 1.00 84.38 130 GLY A O 1
ATOM 1009 N N . VAL A 1 131 ? 0.854 0.187 11.967 1.00 87.44 131 VAL A N 1
ATOM 1010 C CA . VAL A 1 131 ? -0.417 -0.023 11.267 1.00 87.44 131 VAL A CA 1
ATOM 1011 C C . VAL A 1 131 ? -0.225 -1.049 10.155 1.00 87.44 131 VAL A C 1
ATOM 1013 O O . VAL A 1 131 ? 0.598 -0.862 9.260 1.00 87.44 131 VAL A O 1
ATOM 1016 N N . THR A 1 132 ? -1.016 -2.118 10.198 1.00 88.88 132 THR A N 1
ATOM 1017 C CA . THR A 1 132 ? -1.118 -3.091 9.107 1.00 88.88 132 THR A CA 1
ATOM 1018 C C . THR A 1 132 ? -2.020 -2.525 8.012 1.00 88.88 132 THR A C 1
ATOM 1020 O O . THR A 1 132 ? -3.168 -2.173 8.283 1.00 88.88 132 THR A O 1
ATOM 1023 N N . LEU A 1 133 ? -1.490 -2.403 6.792 1.00 92.00 133 LEU A N 1
ATOM 1024 C CA . LEU A 1 133 ? -2.216 -1.844 5.643 1.00 92.00 133 LEU A CA 1
ATOM 1025 C C . LEU A 1 133 ? -2.945 -2.916 4.833 1.00 92.00 133 LEU A C 1
ATOM 1027 O O . LEU A 1 133 ? -4.070 -2.680 4.404 1.00 92.00 133 LEU A O 1
ATOM 1031 N N . PHE A 1 134 ? -2.312 -4.075 4.665 1.00 93.62 134 PHE A N 1
ATOM 1032 C CA . PHE A 1 134 ? -2.798 -5.174 3.837 1.00 93.62 134 PHE A CA 1
ATOM 1033 C C . PHE A 1 134 ? -2.836 -6.476 4.633 1.00 93.62 134 PHE A C 1
ATOM 1035 O O . PHE A 1 134 ? -2.052 -6.649 5.571 1.00 93.62 134 PHE A O 1
ATOM 1042 N N . ASP A 1 135 ? -3.760 -7.363 4.277 1.00 90.75 135 ASP A N 1
ATOM 1043 C CA . ASP A 1 135 ? -3.735 -8.757 4.718 1.00 90.75 135 ASP A CA 1
ATOM 1044 C C . ASP A 1 135 ? -2.722 -9.589 3.901 1.00 90.75 135 ASP A C 1
ATOM 1046 O O . ASP A 1 135 ? -1.951 -9.049 3.104 1.00 90.75 135 ASP A O 1
ATOM 1050 N N . ALA A 1 136 ? -2.684 -10.903 4.142 1.00 87.25 136 ALA A N 1
ATOM 1051 C CA . ALA A 1 136 ? -1.775 -11.815 3.445 1.00 87.25 136 ALA A CA 1
ATOM 1052 C C . ALA A 1 136 ? -2.067 -11.920 1.937 1.00 87.25 136 ALA A C 1
ATOM 1054 O O . ALA A 1 136 ? -1.154 -12.188 1.162 1.00 87.25 136 ALA A O 1
ATOM 1055 N N . ASP A 1 137 ? -3.310 -11.662 1.533 1.00 87.38 137 ASP A N 1
ATOM 1056 C CA . ASP A 1 137 ? -3.777 -11.742 0.149 1.00 87.38 137 ASP A CA 1
ATOM 1057 C C . ASP A 1 137 ? -3.662 -10.389 -0.584 1.00 87.38 137 ASP A C 1
ATOM 1059 O O . ASP A 1 137 ? -4.003 -10.263 -1.761 1.00 87.38 137 ASP A O 1
ATOM 1063 N N . GLY A 1 138 ? -3.172 -9.348 0.101 1.00 87.12 138 GLY A N 1
ATOM 1064 C CA . GLY A 1 138 ? -3.019 -8.003 -0.446 1.00 87.12 138 GLY A CA 1
ATOM 1065 C C . GLY A 1 138 ? -4.308 -7.174 -0.462 1.00 87.12 138 GLY A C 1
ATOM 1066 O O . GLY A 1 138 ? -4.309 -6.081 -1.038 1.00 87.12 138 GLY A O 1
ATOM 1067 N N . ASN A 1 139 ? -5.394 -7.633 0.167 1.00 89.81 139 ASN A N 1
ATOM 1068 C CA . ASN A 1 139 ? -6.608 -6.835 0.352 1.00 89.81 139 ASN A CA 1
ATOM 1069 C C . ASN A 1 139 ? -6.404 -5.800 1.469 1.00 89.81 139 ASN A C 1
ATOM 1071 O O . ASN A 1 139 ? -5.513 -5.958 2.313 1.00 89.81 139 ASN A O 1
ATOM 1075 N N . PRO A 1 140 ? -7.218 -4.732 1.523 1.00 88.25 140 PRO A N 1
ATOM 1076 C CA . PRO A 1 140 ? -7.099 -3.735 2.574 1.00 88.25 140 PRO A CA 1
ATOM 1077 C C . PRO A 1 140 ? -7.358 -4.380 3.939 1.00 88.25 140 PRO A C 1
ATOM 1079 O O . PRO A 1 140 ? -8.407 -4.980 4.167 1.00 88.25 140 PRO A O 1
ATOM 1082 N N . TYR A 1 141 ? -6.417 -4.232 4.873 1.00 87.81 141 TYR A N 1
ATOM 1083 C CA . TYR A 1 141 ? -6.539 -4.857 6.185 1.00 87.81 141 TYR A CA 1
ATOM 1084 C C . TYR A 1 141 ? -7.750 -4.301 6.943 1.00 87.81 141 TYR A C 1
ATOM 1086 O O . TYR A 1 141 ? -7.841 -3.094 7.236 1.00 87.81 141 TYR A O 1
ATOM 1094 N N . GLN A 1 142 ? -8.650 -5.212 7.311 1.00 80.75 142 GLN A N 1
ATOM 1095 C CA . GLN A 1 142 ? -9.791 -4.942 8.169 1.00 80.75 142 GLN A CA 1
ATOM 1096 C C . GLN A 1 142 ? -9.533 -5.450 9.585 1.00 80.75 142 GLN A C 1
ATOM 1098 O O . GLN A 1 142 ? -9.127 -6.587 9.826 1.00 80.75 142 GLN A O 1
ATOM 1103 N N . MET A 1 143 ? -9.766 -4.573 10.557 1.00 74.31 143 MET A N 1
ATOM 1104 C CA . MET A 1 143 ? -9.611 -4.926 11.958 1.00 74.31 143 MET A CA 1
ATOM 1105 C C . MET A 1 143 ? -10.834 -5.725 12.411 1.00 74.31 143 MET A C 1
ATOM 1107 O O . MET A 1 143 ? -11.955 -5.276 12.211 1.00 74.31 143 MET A O 1
ATOM 1111 N N . LYS A 1 144 ? -10.621 -6.863 13.082 1.00 71.12 144 LYS A N 1
ATOM 1112 C CA . LYS A 1 144 ? -11.714 -7.736 13.557 1.00 71.12 144 LYS A CA 1
ATOM 1113 C C . LYS A 1 144 ? -12.708 -7.028 14.493 1.00 71.12 144 LYS A C 1
ATOM 1115 O O . LYS A 1 144 ? -13.874 -7.391 14.528 1.00 71.12 144 LYS A O 1
ATOM 1120 N N . TYR A 1 145 ? -12.243 -6.025 15.246 1.00 72.69 145 TYR A N 1
ATOM 1121 C CA . TYR A 1 145 ? -13.057 -5.250 16.190 1.00 72.69 145 TYR A CA 1
ATOM 1122 C C . TYR A 1 145 ? -12.699 -3.752 16.128 1.00 72.69 145 TYR A C 1
ATOM 1124 O O . TYR A 1 145 ? -11.932 -3.274 16.975 1.00 72.69 145 TYR A O 1
ATOM 1132 N N . PRO A 1 146 ? -13.202 -3.001 15.131 1.00 69.56 146 PRO A N 1
ATOM 1133 C CA . PRO A 1 146 ? -12.832 -1.599 14.936 1.00 69.56 146 PRO A CA 1
ATOM 1134 C C . PRO A 1 146 ? -13.243 -0.723 16.129 1.00 69.56 146 PRO A C 1
ATOM 1136 O O . PRO A 1 146 ? -12.420 0.042 16.631 1.00 69.56 146 PRO A O 1
ATOM 1139 N N . ASP A 1 147 ? -14.440 -0.923 16.687 1.00 65.62 147 ASP A N 1
ATOM 1140 C CA . ASP A 1 147 ? -14.947 -0.090 17.790 1.00 65.62 147 ASP A CA 1
ATOM 1141 C C . ASP A 1 147 ? -14.154 -0.277 19.086 1.00 65.62 147 ASP A C 1
ATOM 1143 O O . ASP A 1 147 ? -13.892 0.672 19.825 1.00 65.62 147 ASP A O 1
ATOM 1147 N N . LEU A 1 148 ? -13.744 -1.515 19.387 1.00 70.56 148 LEU A N 1
ATOM 1148 C CA . LEU A 1 148 ? -12.926 -1.796 20.569 1.00 70.56 148 LEU A CA 1
ATOM 1149 C C . LEU A 1 148 ? -11.544 -1.154 20.439 1.00 70.56 148 LEU A C 1
ATOM 1151 O O . LEU A 1 148 ? -10.986 -0.667 21.427 1.00 70.56 148 LEU A O 1
ATOM 1155 N N . ALA A 1 149 ? -10.989 -1.141 19.227 1.00 67.44 149 ALA A N 1
ATOM 1156 C CA . ALA A 1 149 ? -9.730 -0.473 18.953 1.00 67.44 149 ALA A CA 1
ATOM 1157 C C . ALA A 1 149 ? -9.861 1.051 19.066 1.00 67.44 149 ALA A C 1
ATOM 1159 O O . ALA A 1 149 ? -8.990 1.678 19.671 1.00 67.44 149 ALA A O 1
ATOM 1160 N N . GLU A 1 150 ? -10.946 1.642 18.563 1.00 72.62 150 GLU A N 1
ATOM 1161 C CA . GLU A 1 150 ? -11.226 3.072 18.719 1.00 72.62 150 GLU A CA 1
ATOM 1162 C C . GLU A 1 150 ? -11.422 3.466 20.180 1.00 72.62 150 GLU A C 1
ATOM 1164 O O . GLU A 1 150 ? -10.708 4.346 20.657 1.00 72.62 150 GLU A O 1
ATOM 1169 N N . ARG A 1 151 ? -12.242 2.741 20.951 1.00 71.94 151 ARG A N 1
ATOM 1170 C CA . ARG A 1 151 ? -12.398 2.978 22.400 1.00 71.94 151 ARG A CA 1
ATOM 1171 C C . ARG A 1 151 ? -11.063 2.912 23.149 1.00 71.94 151 ARG A C 1
ATOM 1173 O O . ARG A 1 151 ? -10.775 3.731 24.030 1.00 71.94 151 ARG A O 1
ATOM 1180 N N . LYS A 1 152 ? -10.189 1.961 22.794 1.00 72.31 152 LYS A N 1
ATOM 1181 C CA . LYS A 1 152 ? -8.819 1.890 23.340 1.00 72.31 152 LYS A CA 1
ATOM 1182 C C . LYS A 1 152 ? -7.950 3.080 22.915 1.00 72.31 152 LYS A C 1
ATOM 1184 O O . LYS A 1 152 ? -7.123 3.533 23.705 1.00 72.31 152 LYS A O 1
ATOM 1189 N N . ARG A 1 153 ? -8.100 3.602 21.695 1.00 75.25 153 ARG A N 1
ATOM 1190 C CA . ARG A 1 153 ? -7.387 4.811 21.240 1.00 75.25 153 ARG A CA 1
ATOM 1191 C C . ARG A 1 153 ? -7.893 6.057 21.962 1.00 75.25 153 ARG A C 1
ATOM 1193 O O . ARG A 1 153 ? -7.074 6.840 22.433 1.00 75.25 153 ARG A O 1
ATOM 1200 N N . GLU A 1 154 ? -9.203 6.217 22.102 1.00 77.12 154 GLU A N 1
ATOM 1201 C CA . GLU A 1 154 ? -9.824 7.345 22.802 1.00 77.12 154 GLU A CA 1
ATOM 1202 C C . GLU A 1 154 ? -9.437 7.385 24.278 1.00 77.12 154 GLU A C 1
ATOM 1204 O O . GLU A 1 154 ? -8.990 8.419 24.769 1.00 77.12 154 GLU A O 1
ATOM 1209 N N . SER A 1 155 ? -9.516 6.251 24.979 1.00 75.31 155 SER A N 1
ATOM 1210 C CA . SER A 1 155 ? -9.071 6.161 26.377 1.00 75.31 155 SER A CA 1
ATOM 1211 C C . SER A 1 155 ? -7.591 6.525 26.550 1.00 75.31 155 SER A C 1
ATOM 1213 O O . SER A 1 155 ? -7.239 7.218 27.503 1.00 75.31 155 SER A O 1
ATOM 1215 N N . ARG A 1 156 ? -6.717 6.133 25.610 1.00 74.94 156 ARG A N 1
ATOM 1216 C CA . ARG A 1 156 ? -5.302 6.550 25.597 1.00 74.94 156 ARG A CA 1
ATOM 1217 C C . ARG A 1 156 ? -5.123 8.044 25.310 1.00 74.94 156 ARG A C 1
ATOM 1219 O O . ARG A 1 156 ? -4.238 8.649 25.905 1.00 74.94 156 ARG A O 1
ATOM 1226 N N . ARG A 1 157 ? -5.931 8.633 24.418 1.00 79.44 157 ARG A N 1
ATOM 1227 C CA . ARG A 1 157 ? -5.914 10.081 24.131 1.00 79.44 157 ARG A CA 1
ATOM 1228 C C . ARG A 1 157 ? -6.322 10.888 25.366 1.00 79.44 157 ARG A C 1
ATOM 1230 O O . ARG A 1 157 ? -5.589 11.794 25.741 1.00 79.44 157 ARG A O 1
ATOM 1237 N N . ARG A 1 158 ? -7.405 10.492 26.048 1.00 74.94 158 ARG A N 1
ATOM 1238 C CA . ARG A 1 158 ? -7.873 11.132 27.294 1.00 74.94 158 ARG A CA 1
ATOM 1239 C C . ARG A 1 158 ? -6.825 11.070 28.408 1.00 74.94 158 ARG A C 1
ATOM 1241 O O . ARG A 1 158 ? -6.548 12.081 29.034 1.00 74.94 158 ARG A O 1
ATOM 1248 N N . LYS A 1 159 ? -6.170 9.918 28.601 1.00 73.81 159 LYS A N 1
ATOM 1249 C CA . LYS A 1 159 ? -5.085 9.761 29.593 1.00 73.81 159 LYS A CA 1
ATOM 1250 C C . LYS A 1 159 ? -3.830 10.599 29.320 1.00 73.81 159 LYS A C 1
ATOM 1252 O O . LYS A 1 159 ? -3.006 10.706 30.210 1.00 73.81 159 LYS A O 1
ATOM 1257 N N . LYS A 1 160 ? -3.636 11.110 28.100 1.00 70.94 160 LYS A N 1
ATOM 1258 C CA . LYS A 1 160 ? -2.504 11.987 27.753 1.00 70.94 160 LYS A CA 1
ATOM 1259 C C . LYS A 1 160 ? -2.809 13.476 27.944 1.00 70.94 160 LYS A C 1
ATOM 1261 O O . LYS A 1 160 ? -1.886 14.273 27.834 1.00 70.94 160 LYS A O 1
ATOM 1266 N N . GLN A 1 161 ? -4.080 13.842 28.119 1.00 66.81 161 GLN A N 1
ATOM 1267 C CA . GLN A 1 161 ? -4.526 15.229 28.304 1.00 66.81 161 GLN A CA 1
ATOM 1268 C C . GLN A 1 161 ? -4.727 15.609 29.777 1.00 66.81 161 GLN A C 1
ATOM 1270 O O . GLN A 1 161 ? -4.780 16.799 30.070 1.00 66.81 161 GLN A O 1
ATOM 1275 N N . ASN A 1 162 ? -4.811 14.616 30.667 1.00 54.06 162 ASN A N 1
ATOM 1276 C CA . ASN A 1 162 ? -4.749 14.777 32.122 1.00 54.06 162 ASN A CA 1
ATOM 1277 C C . ASN A 1 162 ? -3.340 14.461 32.618 1.00 54.06 162 ASN A C 1
ATOM 1279 O O . ASN A 1 162 ? -2.946 15.060 33.637 1.00 54.06 162 ASN A O 1
#